Protein AF-A0A0H4A3Q5-F1 (afdb_monomer)

Nearest PDB structures (foldseek):
  3eus-assembly1_B  TM=6.386E-01  e=5.618E-02  Ruegeria pomeroyi
  2b5a-assembly1_A  TM=7.309E-01  e=8.232E-02  [Bacillus] caldolyticus
  2ef8-assembly1_B  TM=6.399E-01  e=3.135E-01  Peduovirus P2

Radius of gyration: 14.24 Å; Cα contacts (8 Å, |Δi|>4): 76; chains: 1; bounding box: 25×37×42 Å

Structure (mmCIF, N/CA/C/O backbone):
data_AF-A0A0H4A3Q5-F1
#
_entry.id   AF-A0A0H4A3Q5-F1
#
loop_
_atom_site.group_PDB
_atom_site.id
_atom_site.type_symbol
_atom_site.label_atom_id
_atom_site.label_alt_id
_atom_site.label_comp_id
_atom_site.label_asym_id
_atom_site.label_entity_id
_atom_site.label_seq_id
_atom_site.pdbx_PDB_ins_code
_atom_site.Cartn_x
_atom_site.Cartn_y
_atom_site.Cartn_z
_atom_site.occupancy
_atom_site.B_iso_or_equiv
_atom_site.auth_seq_id
_atom_site.auth_comp_id
_atom_site.auth_asym_id
_atom_site.auth_atom_id
_atom_site.pdbx_PDB_model_num
ATOM 1 N N . MET A 1 1 ? 3.647 8.458 -8.534 1.00 80.88 1 MET A N 1
ATOM 2 C CA . MET A 1 1 ? 3.392 7.297 -7.651 1.00 80.88 1 MET A CA 1
ATOM 3 C C . MET A 1 1 ? 3.051 7.680 -6.217 1.00 80.88 1 MET A C 1
ATOM 5 O O . MET A 1 1 ? 2.130 7.087 -5.664 1.00 80.88 1 MET A O 1
ATOM 9 N N . ALA A 1 2 ? 3.740 8.634 -5.575 1.00 91.12 2 ALA A N 1
ATOM 10 C CA . ALA A 1 2 ? 3.498 8.924 -4.148 1.00 91.12 2 ALA A CA 1
ATOM 11 C C . ALA A 1 2 ? 2.039 9.316 -3.820 1.00 91.12 2 ALA A C 1
ATOM 13 O O . ALA A 1 2 ? 1.469 8.870 -2.820 1.00 91.12 2 ALA A O 1
ATOM 14 N N . SER A 1 3 ? 1.418 10.124 -4.685 1.00 94.88 3 SER A N 1
ATOM 15 C CA . SER A 1 3 ? 0.002 10.496 -4.586 1.00 94.88 3 SER A CA 1
ATOM 16 C C . SER A 1 3 ? -0.924 9.288 -4.745 1.00 94.88 3 SER A C 1
ATOM 18 O O . SER A 1 3 ? -1.850 9.126 -3.957 1.00 94.88 3 SER A O 1
ATOM 20 N N . GL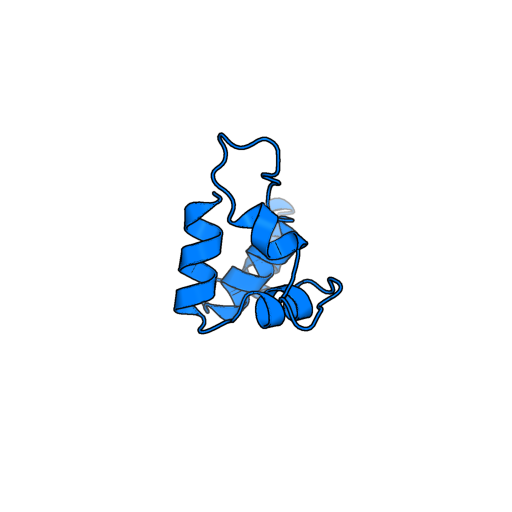U A 1 4 ? -0.644 8.409 -5.704 1.00 97.06 4 GLU A N 1
ATOM 21 C CA . GLU A 1 4 ? -1.447 7.218 -6.000 1.00 97.06 4 GLU A CA 1
ATOM 22 C C . GLU A 1 4 ? -1.440 6.222 -4.833 1.00 97.06 4 GLU A C 1
ATOM 24 O O . GLU A 1 4 ? -2.492 5.704 -4.465 1.00 97.06 4 GLU A O 1
ATOM 29 N N . VAL A 1 5 ? -0.291 6.028 -4.171 1.00 97.75 5 VAL A N 1
ATOM 30 C CA . VAL A 1 5 ? -0.193 5.220 -2.938 1.00 97.75 5 VAL A CA 1
ATOM 31 C C . VAL A 1 5 ? -1.105 5.767 -1.847 1.00 97.75 5 VAL A C 1
ATOM 33 O O . VAL A 1 5 ? -1.856 5.015 -1.219 1.00 97.75 5 VAL A O 1
ATOM 36 N N . LYS A 1 6 ? -1.062 7.084 -1.631 1.00 98.19 6 LYS A N 1
ATOM 37 C CA . LYS A 1 6 ? -1.864 7.740 -0.600 1.00 98.19 6 LYS A CA 1
ATOM 38 C C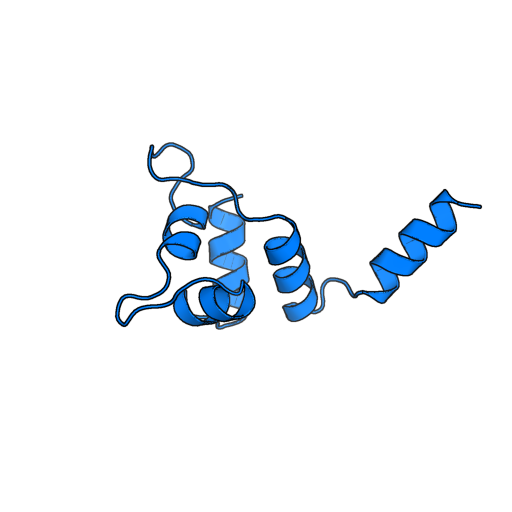 . LYS A 1 6 ? -3.359 7.646 -0.892 1.00 98.19 6 LYS A C 1
ATOM 40 O O . LYS A 1 6 ? -4.132 7.391 0.030 1.00 98.19 6 LYS A O 1
ATOM 45 N N . GLU A 1 7 ? -3.766 7.871 -2.138 1.00 98.12 7 GLU A N 1
ATOM 46 C CA . GLU A 1 7 ? -5.176 7.822 -2.527 1.00 98.12 7 GLU A CA 1
ATOM 47 C C . GLU A 1 7 ? -5.723 6.394 -2.500 1.00 98.12 7 GLU A C 1
ATOM 49 O O . GLU A 1 7 ? -6.765 6.170 -1.887 1.00 98.12 7 GLU A O 1
ATOM 54 N N . LEU A 1 8 ? -4.987 5.404 -3.017 1.00 98.06 8 LEU A N 1
ATOM 55 C CA . LEU A 1 8 ? -5.406 4.004 -2.932 1.00 98.06 8 LEU A CA 1
ATOM 56 C C . LEU A 1 8 ? -5.554 3.550 -1.475 1.00 98.06 8 LEU A C 1
ATOM 58 O O . LEU A 1 8 ? -6.557 2.938 -1.116 1.00 98.06 8 LEU A O 1
ATOM 62 N N . ARG A 1 9 ? -4.613 3.920 -0.594 1.00 98.19 9 ARG A N 1
ATOM 63 C CA . ARG A 1 9 ? -4.735 3.614 0.838 1.00 98.19 9 ARG A CA 1
ATOM 64 C C . ARG A 1 9 ? -6.013 4.207 1.446 1.00 98.19 9 ARG A C 1
ATOM 66 O O . ARG A 1 9 ? -6.657 3.548 2.259 1.00 98.19 9 ARG A O 1
ATOM 73 N N . LYS A 1 10 ? -6.371 5.444 1.086 1.00 98.19 10 LYS A N 1
ATOM 74 C CA . LYS A 1 10 ? -7.602 6.087 1.574 1.00 98.19 10 LYS A CA 1
ATOM 75 C C . LYS A 1 10 ? -8.857 5.408 1.032 1.00 98.19 10 LYS A C 1
ATOM 77 O O . LYS A 1 10 ? -9.787 5.225 1.808 1.00 98.19 10 LYS A O 1
ATOM 82 N N . ILE A 1 11 ? -8.876 5.033 -0.249 1.00 97.75 11 ILE A N 1
ATOM 83 C CA . ILE A 1 11 ? -9.991 4.301 -0.875 1.00 97.75 11 ILE A CA 1
ATOM 84 C C . ILE A 1 11 ? -10.233 2.977 -0.142 1.00 97.75 11 ILE A C 1
ATOM 86 O O . ILE A 1 11 ? -11.370 2.655 0.182 1.00 97.75 11 ILE A O 1
ATOM 90 N N . LEU A 1 12 ? -9.159 2.269 0.214 1.00 97.81 12 LEU A N 1
ATOM 91 C CA . LEU A 1 12 ? -9.210 1.042 1.016 1.00 97.81 12 LEU A CA 1
ATOM 92 C C . LEU A 1 12 ? -9.625 1.266 2.483 1.00 97.81 12 LEU A C 1
ATOM 94 O O . LEU A 1 12 ? -9.762 0.308 3.238 1.00 97.81 12 LEU A O 1
ATOM 98 N N . GLY A 1 13 ? -9.769 2.516 2.934 1.00 97.94 13 GLY A N 1
ATOM 99 C CA . GLY A 1 13 ? -10.063 2.843 4.331 1.00 97.94 13 GLY A CA 1
ATOM 100 C C . GLY A 1 13 ? -8.907 2.558 5.298 1.00 97.94 13 GLY A C 1
ATOM 101 O O . GLY A 1 13 ? -9.103 2.545 6.512 1.00 97.94 13 GLY A O 1
ATOM 102 N N . PHE A 1 14 ? -7.692 2.338 4.794 1.00 97.94 14 PHE A N 1
ATOM 103 C CA . PHE A 1 14 ? -6.539 1.972 5.611 1.00 97.94 14 PHE A CA 1
ATOM 104 C C . PHE A 1 14 ? -5.882 3.198 6.253 1.00 97.94 14 PHE A C 1
ATOM 106 O O . PHE A 1 14 ? -5.606 4.217 5.608 1.00 97.94 14 PHE A O 1
ATOM 113 N N . SER A 1 15 ? -5.498 3.085 7.524 1.00 97.56 15 SER A N 1
ATOM 114 C CA . SER A 1 15 ? -4.510 3.990 8.115 1.00 97.56 15 SER A CA 1
ATOM 115 C C . SER A 1 15 ? -3.098 3.666 7.602 1.00 97.56 15 SER A C 1
ATOM 117 O O . SER A 1 15 ? -2.835 2.586 7.067 1.00 97.56 15 SER A O 1
ATOM 119 N N . GLN A 1 16 ? -2.129 4.570 7.804 1.00 97.75 16 GLN A N 1
ATOM 120 C CA . GLN A 1 16 ? -0.719 4.259 7.505 1.00 97.75 16 GLN A CA 1
ATOM 121 C C . GLN A 1 16 ? -0.197 3.064 8.322 1.00 97.75 16 GLN A C 1
ATOM 123 O O . GLN A 1 16 ? 0.737 2.385 7.901 1.00 97.75 16 GLN A O 1
ATOM 128 N N . ALA A 1 17 ? -0.778 2.808 9.498 1.00 98.25 17 ALA A N 1
ATOM 129 C CA . ALA A 1 17 ? -0.469 1.629 10.295 1.00 98.25 17 ALA A CA 1
ATOM 130 C C . ALA A 1 17 ? -0.999 0.352 9.631 1.00 98.25 17 ALA A C 1
ATOM 132 O O . ALA A 1 17 ? -0.270 -0.632 9.580 1.00 98.25 17 ALA A O 1
ATOM 133 N N . ASP A 1 18 ? -2.216 0.373 9.086 1.00 98.38 18 ASP A N 1
ATOM 134 C CA . ASP A 1 18 ? -2.832 -0.800 8.450 1.00 98.38 18 ASP A CA 1
ATOM 135 C C . ASP A 1 18 ? -2.074 -1.213 7.193 1.00 98.38 18 ASP A C 1
ATOM 137 O O . ASP A 1 18 ? -1.674 -2.370 7.080 1.00 98.38 18 ASP A O 1
ATOM 141 N N . LEU A 1 19 ? -1.737 -0.253 6.323 1.00 98.38 19 LEU A N 1
ATOM 142 C CA . LEU A 1 19 ? -0.869 -0.533 5.177 1.00 98.38 19 LEU A CA 1
ATOM 143 C C . LEU A 1 19 ? 0.528 -1.002 5.622 1.00 98.38 19 LEU A C 1
ATOM 145 O O . LEU A 1 19 ? 1.120 -1.881 5.003 1.00 98.38 19 LEU A O 1
ATOM 149 N N . GLY A 1 20 ? 1.051 -0.466 6.728 1.00 98.31 20 GLY A N 1
ATOM 150 C CA . GLY A 1 20 ? 2.307 -0.938 7.309 1.00 98.31 20 GLY A CA 1
ATOM 151 C 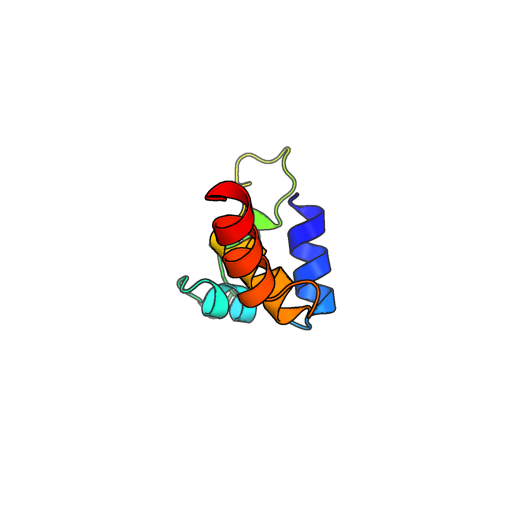C . GLY A 1 20 ? 2.250 -2.409 7.732 1.00 98.31 20 GLY A C 1
ATOM 152 O O . GLY A 1 20 ? 3.200 -3.143 7.471 1.00 98.31 20 GLY A O 1
ATOM 153 N N . ARG A 1 21 ? 1.137 -2.847 8.3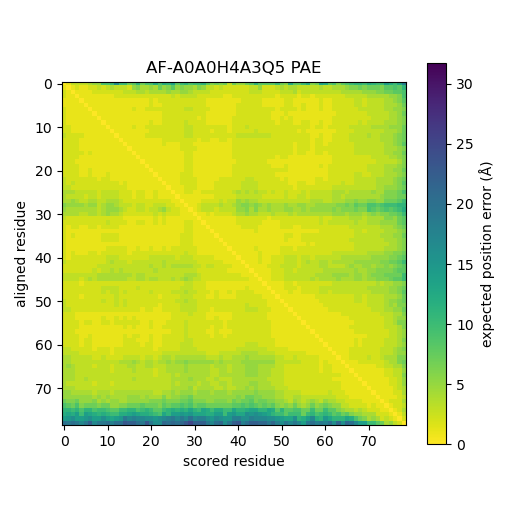37 1.00 98.38 21 ARG A N 1
ATOM 154 C CA . ARG A 1 21 ? 0.904 -4.251 8.717 1.00 98.38 21 ARG A CA 1
ATOM 155 C C . ARG A 1 21 ? 0.747 -5.145 7.491 1.00 98.38 21 ARG A C 1
ATOM 157 O O . ARG A 1 21 ? 1.404 -6.178 7.442 1.00 98.38 21 ARG A O 1
ATOM 164 N N . LEU A 1 22 ? -0.045 -4.720 6.500 1.00 98.00 22 LEU A N 1
ATOM 165 C CA . LEU A 1 22 ? -0.193 -5.420 5.217 1.00 98.00 22 LEU A CA 1
ATOM 166 C C . LEU A 1 22 ? 1.175 -5.651 4.558 1.00 98.00 22 LEU A C 1
ATOM 168 O O . LEU A 1 22 ? 1.466 -6.738 4.077 1.00 98.00 22 LEU A O 1
ATOM 172 N N . ALA A 1 23 ? 2.040 -4.639 4.601 1.00 97.94 23 ALA A N 1
ATOM 173 C CA . ALA A 1 23 ? 3.378 -4.677 4.028 1.00 97.94 23 ALA A CA 1
ATOM 174 C C . ALA A 1 23 ? 4.435 -5.399 4.890 1.00 97.94 23 ALA A C 1
ATOM 176 O O . ALA A 1 23 ? 5.625 -5.340 4.568 1.00 97.94 23 ALA A O 1
ATOM 177 N N . GLY A 1 24 ? 4.053 -5.993 6.027 1.00 97.88 24 GLY A N 1
ATOM 178 C CA . GLY A 1 24 ? 4.988 -6.639 6.953 1.00 97.88 24 GLY A CA 1
ATOM 179 C C . GLY A 1 24 ? 6.034 -5.688 7.552 1.00 97.88 24 GLY A C 1
ATOM 180 O O . GLY A 1 24 ? 7.117 -6.113 7.952 1.00 97.88 24 GLY A O 1
ATOM 181 N N . LYS A 1 25 ? 5.758 -4.379 7.594 1.00 97.62 25 LYS A N 1
ATOM 182 C CA . LYS A 1 25 ? 6.675 -3.367 8.131 1.00 97.62 25 LYS A CA 1
ATOM 183 C C . LYS A 1 25 ? 6.397 -3.119 9.609 1.00 97.62 25 LYS A C 1
ATOM 185 O O . LYS A 1 25 ? 5.279 -3.244 10.103 1.00 97.62 25 LYS A O 1
ATOM 190 N N . ARG A 1 26 ? 7.426 -2.662 10.327 1.00 97.25 26 ARG A N 1
ATOM 191 C CA . ARG A 1 26 ? 7.282 -2.239 11.725 1.00 97.25 26 ARG A CA 1
ATOM 192 C C . ARG A 1 26 ? 6.328 -1.043 11.835 1.00 97.25 26 ARG A C 1
ATOM 194 O O . ARG A 1 26 ? 6.515 -0.025 11.162 1.00 97.25 26 ARG A O 1
ATOM 201 N N . VAL A 1 27 ? 5.357 -1.148 12.739 1.00 98.12 27 VAL A N 1
ATOM 202 C CA . VAL A 1 27 ? 4.379 -0.100 13.063 1.00 98.12 27 VAL A CA 1
ATOM 203 C C . VAL A 1 27 ? 4.590 0.377 14.497 1.00 98.12 27 VAL A C 1
ATOM 205 O O . VAL A 1 27 ? 4.909 -0.408 15.387 1.00 98.12 27 VAL A O 1
ATOM 208 N N . THR A 1 28 ? 4.434 1.679 14.716 1.00 96.31 28 THR A N 1
ATOM 209 C CA . THR A 1 28 ? 4.497 2.317 16.040 1.00 96.31 28 THR A CA 1
ATOM 210 C C . THR A 1 28 ? 3.180 3.024 16.349 1.00 96.31 28 THR A C 1
ATOM 212 O O . THR A 1 28 ? 2.313 3.126 15.482 1.00 96.31 28 THR A O 1
ATOM 215 N N . SER A 1 29 ? 3.047 3.594 17.549 1.00 92.69 29 SER A N 1
ATOM 216 C CA . SER A 1 29 ? 1.901 4.447 17.903 1.00 92.69 29 SER A CA 1
ATOM 217 C C . SER A 1 29 ? 1.729 5.662 16.980 1.00 92.69 29 SER A C 1
ATOM 219 O O . SER A 1 29 ? 0.628 6.182 16.859 1.00 92.69 29 SER A O 1
ATOM 221 N N . LYS A 1 30 ? 2.794 6.093 16.287 1.00 90.75 30 LYS A N 1
ATOM 222 C CA . LYS A 1 30 ? 2.767 7.186 15.299 1.00 90.75 30 LYS A CA 1
ATOM 223 C C . LYS A 1 30 ? 2.456 6.717 13.868 1.00 90.75 30 LYS A C 1
ATOM 225 O O . LYS A 1 30 ? 2.535 7.517 12.942 1.00 90.75 30 LYS A O 1
ATOM 230 N N . GLY A 1 31 ? 2.162 5.432 13.665 1.00 95.12 31 GLY A N 1
ATOM 231 C CA . GLY A 1 31 ? 1.958 4.826 12.347 1.00 95.12 31 GLY A CA 1
ATOM 232 C C . GLY A 1 31 ? 3.201 4.117 11.799 1.00 95.12 31 GLY A C 1
ATOM 233 O O . GLY A 1 31 ? 4.064 3.657 12.559 1.00 95.12 31 GLY A O 1
ATOM 234 N N . CYS A 1 32 ? 3.282 4.002 10.469 1.00 98.06 32 CYS A N 1
ATOM 235 C CA . CYS A 1 32 ? 4.376 3.333 9.763 1.00 98.06 32 CYS A CA 1
ATOM 236 C C . CYS A 1 32 ? 5.257 4.338 9.011 1.00 98.06 32 CYS A C 1
ATOM 238 O O . CYS A 1 32 ? 4.815 5.013 8.082 1.00 98.06 32 CYS A O 1
ATOM 240 N N . SER A 1 33 ? 6.540 4.406 9.376 1.00 97.81 33 SER A N 1
ATOM 241 C CA . SER A 1 33 ? 7.492 5.329 8.749 1.00 97.81 33 SER A CA 1
ATOM 242 C C . SER A 1 33 ? 7.787 5.000 7.284 1.00 97.81 33 SER A C 1
ATOM 244 O O . SER A 1 33 ? 8.099 5.918 6.530 1.00 97.81 33 SER A O 1
ATOM 246 N N . HIS A 1 34 ? 7.679 3.730 6.876 1.00 98.00 34 HIS A N 1
ATOM 247 C CA . HIS A 1 34 ? 7.827 3.323 5.475 1.00 98.00 34 HIS A CA 1
ATOM 248 C C . HIS A 1 34 ? 6.675 3.874 4.641 1.00 98.00 34 HIS A C 1
ATOM 250 O O . HIS A 1 34 ? 6.924 4.603 3.689 1.00 98.00 34 HIS A O 1
ATOM 256 N N . VAL A 1 35 ? 5.433 3.648 5.081 1.00 98.06 35 VAL A N 1
ATOM 257 C CA . VAL A 1 35 ? 4.241 4.183 4.410 1.00 98.06 35 VAL A CA 1
ATOM 258 C C . VAL A 1 35 ? 4.286 5.705 4.325 1.00 98.06 35 VAL A C 1
ATOM 260 O O . VAL A 1 35 ? 4.059 6.258 3.256 1.00 98.06 35 VAL A O 1
ATOM 263 N N . ARG A 1 36 ? 4.672 6.398 5.407 1.00 97.75 36 ARG A N 1
ATOM 264 C CA . ARG A 1 36 ? 4.856 7.858 5.360 1.00 97.75 36 ARG A CA 1
ATOM 265 C C . ARG A 1 36 ? 5.804 8.274 4.233 1.00 97.75 36 ARG A C 1
ATOM 267 O O . ARG A 1 36 ? 5.499 9.228 3.538 1.00 97.75 36 ARG A O 1
ATOM 274 N N . LYS A 1 37 ? 6.936 7.577 4.069 1.00 98.31 37 LYS A N 1
ATOM 275 C CA . LYS A 1 37 ? 7.937 7.873 3.029 1.00 98.31 37 LYS A CA 1
ATOM 276 C C . LYS A 1 37 ? 7.449 7.533 1.619 1.00 98.31 37 LYS A C 1
ATOM 278 O O . LYS A 1 37 ? 7.825 8.246 0.697 1.00 98.31 37 LYS A O 1
ATOM 283 N N . TRP A 1 38 ? 6.618 6.499 1.470 1.00 98.25 38 TRP A N 1
ATOM 284 C CA . TRP A 1 38 ? 5.959 6.162 0.202 1.00 98.25 38 TRP A CA 1
ATOM 285 C C . TRP A 1 38 ? 4.990 7.250 -0.260 1.00 98.25 38 TRP A C 1
ATOM 287 O O . TRP A 1 38 ? 4.865 7.496 -1.451 1.00 98.25 38 TRP A O 1
ATOM 297 N N . GLU A 1 39 ? 4.346 7.930 0.688 1.00 97.75 39 GLU A N 1
ATOM 298 C CA . GLU A 1 39 ? 3.374 9.000 0.426 1.00 97.75 39 GLU A CA 1
ATOM 299 C C . GLU A 1 39 ? 3.974 10.407 0.441 1.00 97.75 39 GLU A C 1
ATOM 301 O O . GLU A 1 39 ? 3.280 11.382 0.143 1.00 97.75 39 GLU A O 1
ATOM 306 N N . THR A 1 40 ? 5.235 10.542 0.854 1.00 98.00 40 THR A N 1
ATOM 307 C CA . THR A 1 40 ? 5.954 11.813 0.782 1.00 98.00 40 THR A CA 1
ATOM 308 C C . THR A 1 40 ? 6.078 12.216 -0.684 1.00 98.00 40 THR A C 1
ATOM 310 O O . THR A 1 40 ? 6.423 11.385 -1.516 1.00 98.00 40 THR A O 1
ATOM 313 N N . ASP A 1 41 ? 5.852 13.497 -0.973 1.00 96.62 41 ASP A N 1
ATOM 314 C CA . ASP A 1 41 ? 6.134 14.113 -2.271 1.00 96.62 41 ASP A CA 1
ATOM 315 C C . ASP A 1 41 ? 7.516 13.723 -2.826 1.00 96.62 41 ASP A C 1
ATOM 317 O O . ASP A 1 41 ? 8.515 13.774 -2.106 1.00 96.62 41 ASP A O 1
ATOM 321 N N . GLU A 1 42 ? 7.558 13.350 -4.105 1.00 96.19 42 GLU A N 1
ATOM 322 C CA . GLU A 1 42 ? 8.7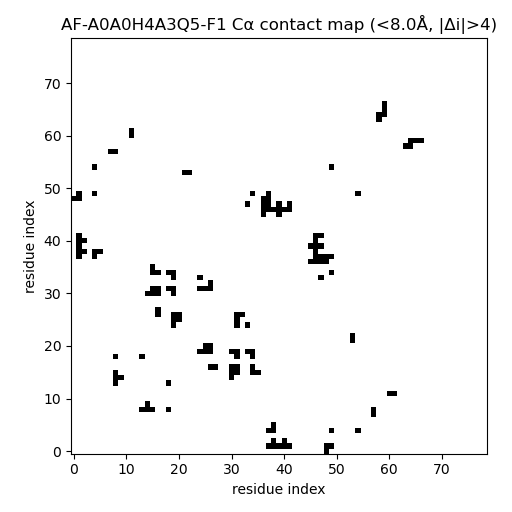40 12.804 -4.784 1.00 96.19 42 GLU A CA 1
ATOM 323 C C . GLU A 1 42 ? 9.905 13.809 -4.865 1.00 96.19 42 GLU A C 1
ATOM 325 O O . GLU A 1 42 ? 11.061 13.402 -4.957 1.00 96.19 42 GLU A O 1
ATOM 330 N N . SER A 1 43 ? 9.633 15.114 -4.743 1.00 96.75 43 SER A N 1
ATOM 331 C CA . SER A 1 43 ? 10.666 16.160 -4.679 1.00 96.75 43 SER A CA 1
ATOM 332 C C . SER A 1 43 ? 11.431 16.199 -3.350 1.00 96.75 43 SER A C 1
ATOM 334 O O . SER A 1 43 ? 12.483 16.837 -3.255 1.00 96.75 43 SER A O 1
ATOM 336 N N . LYS A 1 44 ? 10.927 15.540 -2.298 1.00 97.75 44 LYS A N 1
ATOM 337 C CA . LYS A 1 44 ? 11.530 15.572 -0.960 1.00 97.75 44 LYS A CA 1
ATOM 338 C C . LYS A 1 44 ? 12.548 14.455 -0.777 1.00 97.75 44 LYS A C 1
ATOM 340 O O . LYS A 1 44 ? 12.314 13.303 -1.130 1.00 97.75 44 LYS A O 1
ATOM 345 N N . SER A 1 45 ? 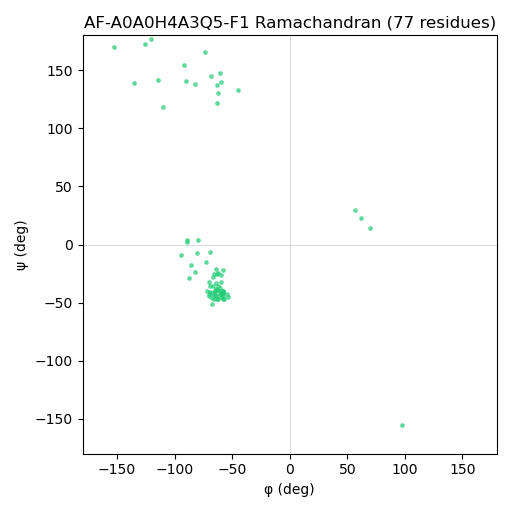13.653 14.766 -0.103 1.00 97.25 45 SER A N 1
ATOM 346 C CA . SER A 1 45 ? 14.762 13.826 0.116 1.00 97.25 45 SER A CA 1
ATOM 347 C C . SER A 1 45 ? 14.380 12.590 0.941 1.00 97.25 45 SER A C 1
ATOM 349 O O . SER A 1 45 ? 15.003 11.528 0.811 1.00 97.25 45 SER A O 1
ATOM 351 N N . GLU A 1 46 ? 13.349 12.680 1.787 1.00 95.69 46 GLU A N 1
ATOM 352 C CA . GLU A 1 46 ? 12.850 11.526 2.530 1.00 95.69 46 GLU A CA 1
ATOM 353 C C . GLU A 1 46 ? 11.914 10.600 1.735 1.00 95.69 46 GLU A C 1
ATOM 355 O O . GLU A 1 46 ? 11.577 9.533 2.257 1.00 95.69 46 GLU A O 1
ATOM 360 N N . HIS A 1 47 ? 11.509 10.964 0.511 1.00 98.06 47 HIS A N 1
ATOM 361 C CA . HIS A 1 47 ? 10.663 10.122 -0.335 1.00 98.06 47 HIS A CA 1
ATOM 362 C C . HIS A 1 47 ? 11.337 8.783 -0.638 1.00 98.06 47 HIS A C 1
ATOM 364 O O . HIS A 1 47 ? 12.546 8.706 -0.868 1.00 98.06 47 HIS A O 1
ATOM 370 N N . ARG A 1 48 ? 10.555 7.706 -0.631 1.00 97.75 48 ARG A N 1
ATOM 371 C CA . ARG A 1 48 ? 10.991 6.383 -1.083 1.00 97.75 48 ARG A CA 1
ATOM 372 C C . ARG A 1 48 ? 9.891 5.787 -1.948 1.00 97.75 48 ARG A C 1
ATOM 374 O O . ARG A 1 48 ? 8.733 5.876 -1.566 1.00 97.75 48 ARG A O 1
ATOM 381 N N . GLY A 1 49 ? 10.254 5.134 -3.049 1.00 97.38 49 GLY A N 1
ATOM 382 C CA . GLY A 1 49 ? 9.294 4.366 -3.840 1.00 97.38 49 GLY A CA 1
ATOM 383 C C . GLY A 1 49 ? 8.662 3.240 -3.016 1.00 97.38 49 GLY A C 1
ATOM 384 O O . GLY A 1 49 ? 9.299 2.691 -2.111 1.00 97.38 49 GLY A O 1
ATOM 385 N N . ILE A 1 50 ? 7.402 2.922 -3.313 1.00 97.75 50 ILE A N 1
ATOM 386 C CA . ILE A 1 50 ? 6.722 1.768 -2.722 1.00 97.75 50 ILE A CA 1
ATOM 387 C C . ILE A 1 50 ? 7.332 0.461 -3.242 1.00 97.75 50 ILE A C 1
ATOM 389 O O . ILE A 1 50 ? 7.717 0.360 -4.406 1.00 97.75 50 ILE A O 1
ATOM 393 N N . ASP A 1 51 ? 7.391 -0.553 -2.378 1.00 96.56 51 ASP A N 1
ATOM 394 C CA . ASP A 1 51 ? 7.734 -1.914 -2.784 1.00 96.56 51 ASP A CA 1
ATOM 395 C C . ASP A 1 51 ? 6.664 -2.434 -3.766 1.00 96.56 51 ASP A C 1
ATOM 397 O O . ASP A 1 51 ? 5.485 -2.502 -3.416 1.00 96.56 51 ASP A O 1
ATOM 401 N N . LEU A 1 52 ? 7.047 -2.832 -4.984 1.00 95.50 52 LEU A N 1
ATOM 402 C CA . LEU A 1 52 ? 6.080 -3.228 -6.024 1.00 95.50 52 LEU A CA 1
ATOM 403 C C . LEU A 1 52 ? 5.196 -4.417 -5.616 1.00 95.50 52 LEU A C 1
ATOM 405 O O . LEU A 1 52 ? 4.026 -4.462 -5.984 1.00 95.50 52 LEU A O 1
ATOM 409 N N . GLY A 1 53 ? 5.718 -5.341 -4.803 1.00 96.62 53 GLY A N 1
ATOM 410 C CA . GLY A 1 53 ? 4.910 -6.421 -4.230 1.00 96.62 53 GLY A CA 1
ATOM 411 C C . GLY A 1 53 ? 3.808 -5.901 -3.301 1.00 96.62 53 GLY A C 1
ATOM 412 O O . GLY A 1 53 ? 2.678 -6.370 -3.363 1.00 96.62 53 GLY A O 1
ATOM 413 N N . VAL A 1 54 ? 4.099 -4.872 -2.499 1.00 97.94 54 VAL A N 1
ATOM 414 C CA . VAL A 1 54 ? 3.097 -4.224 -1.636 1.00 97.94 54 VAL A CA 1
ATOM 415 C C . VAL A 1 54 ? 2.080 -3.466 -2.482 1.00 97.94 54 VAL A C 1
ATOM 417 O O . VAL A 1 54 ? 0.888 -3.551 -2.207 1.00 97.94 54 VAL A O 1
ATOM 420 N N . TRP A 1 55 ? 2.524 -2.768 -3.532 1.00 97.69 55 TRP A N 1
ATOM 421 C CA . TRP A 1 55 ? 1.62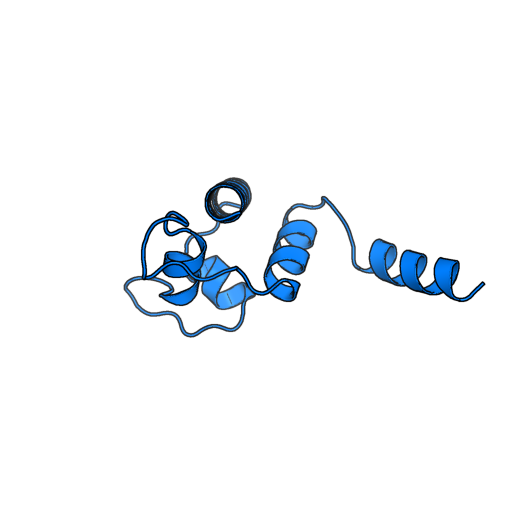1 -2.121 -4.486 1.00 97.69 55 TRP A CA 1
ATOM 422 C C . TRP A 1 55 ? 0.649 -3.127 -5.113 1.00 97.69 55 TRP A C 1
ATOM 424 O O . TRP A 1 55 ? -0.559 -2.905 -5.102 1.00 97.69 55 TRP A O 1
ATOM 434 N N . ARG A 1 56 ? 1.158 -4.276 -5.572 1.00 97.12 56 ARG A N 1
ATOM 435 C CA . ARG A 1 56 ? 0.338 -5.361 -6.120 1.00 97.12 56 ARG A CA 1
ATOM 436 C C . ARG A 1 56 ? -0.676 -5.878 -5.094 1.00 97.12 56 ARG A C 1
ATOM 438 O O . ARG A 1 56 ? -1.853 -5.981 -5.412 1.00 97.12 56 ARG A O 1
ATOM 445 N N . MET A 1 57 ? -0.255 -6.100 -3.848 1.00 97.81 57 MET A N 1
ATOM 446 C CA . MET A 1 57 ? -1.166 -6.493 -2.764 1.00 97.81 57 MET A CA 1
ATOM 447 C C . MET A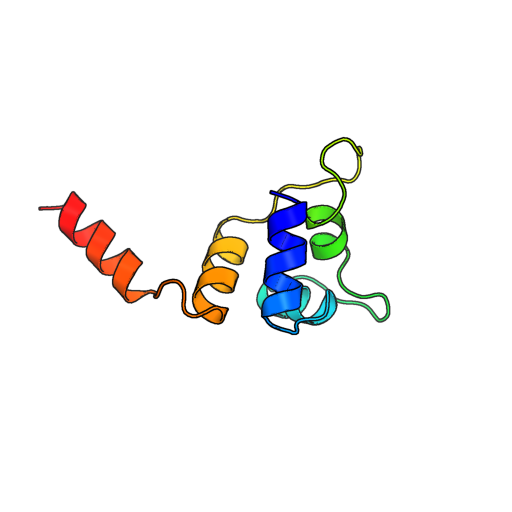 1 57 ? -2.258 -5.452 -2.492 1.00 97.81 57 MET A C 1
ATOM 449 O O . MET A 1 57 ? -3.394 -5.826 -2.223 1.00 97.81 57 MET A O 1
ATOM 453 N N . MET A 1 58 ? -1.951 -4.152 -2.573 1.00 98.00 58 MET A N 1
ATOM 454 C CA . MET A 1 58 ? -2.971 -3.106 -2.430 1.00 98.00 58 MET A CA 1
ATOM 455 C C . MET A 1 58 ? -4.014 -3.171 -3.550 1.00 98.00 58 MET A C 1
ATOM 457 O O . MET A 1 58 ? -5.193 -2.970 -3.276 1.00 98.00 58 MET A O 1
ATOM 461 N N . LEU A 1 59 ? -3.600 -3.468 -4.786 1.00 97.56 59 LEU A N 1
ATOM 462 C CA . LEU A 1 59 ? -4.523 -3.646 -5.911 1.00 97.56 59 LEU A CA 1
ATOM 463 C C . LEU A 1 59 ? -5.414 -4.882 -5.733 1.00 97.56 59 LEU A C 1
ATOM 465 O O . LEU A 1 59 ? -6.600 -4.807 -6.045 1.00 97.56 59 LEU A O 1
ATOM 469 N N . TYR A 1 60 ? -4.883 -5.961 -5.149 1.00 98.00 60 TYR A N 1
ATOM 470 C CA . TYR A 1 60 ? -5.689 -7.122 -4.752 1.00 98.00 60 TYR A CA 1
ATOM 471 C C . TYR A 1 60 ? -6.732 -6.757 -3.703 1.00 98.00 60 TYR A C 1
ATOM 473 O O . TYR A 1 60 ? -7.900 -7.096 -3.841 1.00 98.00 60 TYR A O 1
ATOM 481 N N . CYS A 1 61 ? -6.337 -6.014 -2.664 1.00 97.56 61 CYS A N 1
ATOM 482 C CA . CYS A 1 61 ? -7.281 -5.543 -1.651 1.00 97.56 61 CYS A CA 1
ATOM 483 C C . CYS A 1 61 ? -8.361 -4.615 -2.227 1.00 97.56 61 CYS A C 1
ATOM 485 O O . CYS A 1 61 ? -9.425 -4.490 -1.627 1.00 97.56 61 CYS A O 1
ATOM 487 N N . ALA A 1 62 ? -8.079 -3.948 -3.347 1.00 96.94 62 ALA A N 1
ATOM 488 C CA . ALA A 1 62 ? -9.006 -3.058 -4.035 1.00 96.94 62 ALA A CA 1
ATOM 489 C C . ALA A 1 62 ? -9.884 -3.772 -5.075 1.00 96.94 62 ALA A C 1
ATOM 491 O O . ALA A 1 62 ? -10.655 -3.093 -5.747 1.00 96.94 62 ALA A O 1
ATOM 492 N N . ASP A 1 63 ? -9.750 -5.096 -5.221 1.00 96.38 63 ASP A N 1
ATOM 493 C CA . ASP A 1 63 ? -10.472 -5.909 -6.209 1.00 96.38 63 ASP A CA 1
ATOM 494 C C . ASP A 1 63 ? -10.256 -5.437 -7.664 1.00 96.38 63 ASP A C 1
ATOM 496 O O . ASP A 1 63 ? -11.119 -5.553 -8.529 1.00 96.38 63 ASP A O 1
ATOM 500 N N . ILE A 1 64 ? -9.083 -4.849 -7.939 1.00 96.31 64 ILE A N 1
ATOM 501 C CA . ILE A 1 64 ? -8.687 -4.380 -9.281 1.00 96.31 64 ILE A CA 1
ATOM 502 C C . ILE A 1 64 ? -8.016 -5.497 -10.083 1.00 96.31 64 ILE A C 1
ATOM 504 O O . ILE A 1 64 ? -8.054 -5.502 -11.313 1.00 96.31 64 ILE A O 1
ATOM 508 N N . CYS A 1 65 ? -7.363 -6.419 -9.385 1.00 95.75 65 CYS A N 1
ATOM 509 C CA . CYS A 1 65 ? -6.776 -7.620 -9.948 1.00 95.75 65 CYS A CA 1
ATOM 510 C C . CYS A 1 65 ? -6.718 -8.716 -8.885 1.00 95.75 65 CYS A C 1
ATOM 512 O O . CYS A 1 65 ? -6.924 -8.474 -7.696 1.00 95.75 65 CYS A O 1
ATOM 514 N N . SER A 1 66 ? -6.401 -9.920 -9.331 1.00 96.75 66 SER A N 1
ATOM 515 C CA . SER A 1 66 ? -6.297 -11.126 -8.525 1.00 96.75 66 SER A CA 1
ATOM 516 C C . SER A 1 66 ? -4.934 -11.795 -8.709 1.00 96.75 66 SER A C 1
ATOM 518 O O . SER A 1 66 ? -4.116 -11.393 -9.546 1.00 96.75 66 SER A O 1
ATOM 520 N N . ILE A 1 67 ? -4.677 -12.825 -7.903 1.00 95.69 67 ILE A N 1
ATOM 521 C CA . ILE A 1 67 ? -3.498 -13.679 -8.077 1.00 95.69 67 ILE A CA 1
ATOM 522 C C . ILE A 1 67 ? -3.660 -14.516 -9.352 1.00 95.69 67 ILE A C 1
ATOM 524 O O . ILE A 1 67 ? -2.689 -14.733 -10.071 1.00 95.69 67 ILE A O 1
ATOM 528 N N . GLU A 1 68 ? -4.883 -14.939 -9.664 1.00 96.75 68 GLU A N 1
ATOM 529 C CA . GLU A 1 68 ? -5.231 -15.686 -10.870 1.00 96.75 68 GLU A CA 1
ATOM 530 C C . GLU A 1 68 ? -4.861 -14.911 -12.141 1.00 96.75 68 GLU A C 1
ATOM 532 O O . GLU A 1 68 ? -4.303 -15.502 -13.063 1.00 96.75 68 GLU A O 1
ATOM 537 N N . ASP A 1 69 ? -5.075 -13.591 -12.171 1.00 95.75 69 ASP A N 1
ATOM 538 C CA . ASP A 1 69 ? -4.646 -12.745 -13.296 1.00 95.75 69 ASP A CA 1
ATOM 539 C C . ASP A 1 69 ? -3.131 -12.838 -13.539 1.00 95.75 69 ASP A C 1
ATOM 541 O O . ASP A 1 69 ? -2.681 -12.922 -14.684 1.00 95.75 69 ASP A O 1
ATOM 545 N N . ASP A 1 70 ? -2.337 -12.873 -12.466 1.00 94.31 70 ASP A N 1
ATOM 546 C CA . ASP A 1 70 ? -0.880 -12.993 -12.559 1.00 94.31 70 ASP A CA 1
ATOM 547 C C . ASP A 1 70 ? -0.432 -14.387 -12.993 1.00 94.31 70 ASP A C 1
ATOM 549 O O . ASP A 1 70 ? 0.497 -14.518 -13.795 1.00 94.31 70 ASP A O 1
ATOM 553 N N . LEU A 1 71 ? -1.089 -15.436 -12.495 1.00 95.44 71 LEU A N 1
ATOM 554 C CA . LEU A 1 71 ? -0.804 -16.811 -12.906 1.00 95.44 71 LEU A CA 1
ATOM 555 C C . LEU A 1 71 ? -1.115 -17.011 -14.395 1.00 95.44 71 LEU A C 1
ATOM 557 O O . LEU A 1 71 ? -0.258 -17.497 -15.135 1.00 95.44 71 LEU A O 1
ATOM 561 N N . ASN A 1 72 ? -2.278 -16.540 -14.849 1.00 95.75 72 ASN A N 1
ATOM 562 C CA . ASN A 1 72 ? -2.690 -16.603 -16.252 1.00 95.75 72 ASN A CA 1
ATOM 563 C C . ASN A 1 72 ? -1.721 -15.840 -17.166 1.00 95.75 72 ASN A C 1
ATOM 565 O O . ASN A 1 72 ? -1.386 -16.302 -18.258 1.00 95.75 72 ASN A O 1
ATOM 569 N N . PHE A 1 73 ? -1.234 -14.675 -16.731 1.00 93.69 73 PHE A N 1
ATOM 570 C CA . PHE A 1 73 ? -0.232 -13.918 -17.482 1.00 93.69 73 PHE A CA 1
ATOM 571 C C . PHE A 1 73 ? 1.062 -14.718 -17.684 1.00 93.69 73 PHE A C 1
ATOM 573 O O . PHE A 1 73 ? 1.608 -14.749 -18.788 1.00 93.69 73 PHE A O 1
ATOM 580 N N . ILE A 1 74 ? 1.538 -15.404 -16.641 1.00 93.88 74 ILE A N 1
ATOM 581 C CA . ILE A 1 74 ? 2.745 -16.235 -16.714 1.00 93.88 74 ILE A CA 1
ATOM 582 C C . ILE A 1 74 ? 2.547 -17.422 -17.663 1.00 93.88 74 ILE A C 1
ATOM 584 O O . ILE A 1 74 ? 3.471 -17.761 -18.402 1.00 93.88 74 ILE A O 1
ATOM 588 N N . GLU A 1 75 ? 1.379 -18.062 -17.648 1.00 92.31 75 GLU A N 1
ATOM 589 C CA . GLU A 1 75 ? 1.069 -19.179 -18.549 1.00 92.31 75 GLU A CA 1
ATOM 590 C C . GLU A 1 75 ? 1.053 -18.739 -20.016 1.00 92.31 75 GLU A C 1
ATOM 592 O O . GLU A 1 75 ? 1.689 -19.379 -20.851 1.00 92.31 75 GLU A O 1
ATOM 597 N N . ASN A 1 76 ? 0.434 -17.594 -20.313 1.00 88.88 76 ASN A N 1
ATOM 598 C CA . ASN A 1 76 ? 0.347 -17.057 -21.674 1.00 88.88 76 ASN A CA 1
ATOM 599 C C . ASN A 1 76 ? 1.698 -16.631 -22.268 1.00 88.88 76 ASN A C 1
ATOM 601 O O . ASN A 1 76 ? 1.839 -16.606 -23.484 1.00 88.88 76 ASN A O 1
ATOM 605 N N . ILE A 1 77 ? 2.691 -16.287 -21.443 1.00 88.38 77 ILE A N 1
ATOM 606 C CA . ILE A 1 77 ? 4.048 -15.958 -21.922 1.00 88.38 77 ILE A CA 1
ATOM 607 C C . ILE A 1 77 ? 4.886 -17.217 -22.171 1.00 88.38 77 ILE A C 1
ATOM 609 O O . ILE A 1 77 ? 5.867 -17.178 -22.912 1.00 88.38 77 ILE A O 1
ATOM 613 N N . LYS A 1 78 ? 4.540 -18.330 -21.519 1.00 74.00 78 LYS A N 1
ATOM 614 C CA . LYS A 1 78 ? 5.246 -19.608 -21.674 1.00 74.00 78 LYS A CA 1
ATOM 615 C C . LYS A 1 78 ? 4.736 -20.444 -22.851 1.00 74.00 78 LYS A C 1
ATOM 617 O O . LYS A 1 78 ? 5.430 -21.391 -23.220 1.00 74.00 78 LYS A O 1
ATOM 622 N N . ALA A 1 79 ? 3.543 -20.140 -23.362 1.00 62.12 79 ALA A N 1
ATOM 623 C CA . ALA A 1 79 ? 2.929 -20.769 -24.532 1.00 62.12 79 ALA A CA 1
ATOM 624 C C . ALA A 1 79 ? 3.522 -20.228 -25.842 1.00 62.12 79 ALA A C 1
ATOM 626 O O . ALA A 1 79 ? 3.679 -21.044 -26.778 1.00 62.12 79 ALA A O 1
#

InterPro domains:
  IPR010982 Lambda repressor-like, DNA-binding domain superfamily [G3DSA:1.10.260.40] (1-58)

Secondary structure (DSSP, 8-state):
-HHHHHHHHHHTT--HHHHHHHTT---BTTB-HHHHHHHS-TTSTT--PPPHHHHHHHHHHTTS--HHHHHHHHHHHH-

Foldseek 3Di:
DLCVLVVLCVVLVHDLQRLCVLVVHDADPVHGLLNVLSNPDPPDPSHDHDDVVSVVVSCVSVVVDDVVVVVVVVVVVVD

pLDDT: mean 95.76, std 5.31, range [62.12, 98.38]

Organism: NCBI:txid1652830

Sequence (79 aa):
MASEVKELRKILGFSQADLGRLAGKRVTSKGCSHVRKWETDESKSEHRGIDLGVWRMMLYCADICSIEDDLNFIENIKA

Mean predicted aligned error: 3.03 Å

Solvent-accessible surface area (backbone atoms on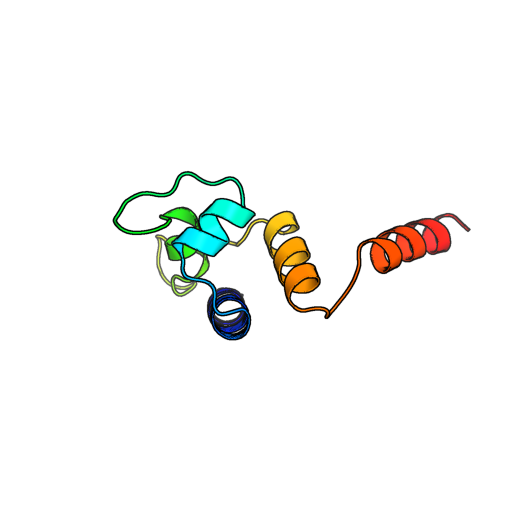ly — not comparable to full-atom values): 4548 Å² total; per-residue (Å²): 106,26,65,56,54,48,51,53,36,52,76,71,70,43,50,50,36,52,53,13,54,76,59,74,43,77,60,53,99,93,27,10,69,65,46,52,19,25,43,30,57,80,91,43,91,72,37,41,84,69,58,66,70,49,53,51,50,52,36,40,76,64,72,76,50,56,70,64,59,56,53,51,50,55,53,65,75,73,107